Protein AF-A0A960Y539-F1 (afdb_monomer_lite)

Radius of gyration: 12.26 Å; chains: 1; bounding box: 26×23×38 Å

Secondary structure (DSSP, 8-state):
------EEEEE-TTSHHHHHHHHHHHHTT-EEEEEESS--S---TTEEEEE--TT-GGG---

Sequence (62 aa):
MSNGTRFAAVTGTSDGIGLALARALLDDGWRVLGCARRDAPLDHPAYRHVRVDLADPAALAA

pLDDT: mean 91.03, std 13.28, range [44.72, 98.62]

Foldseek 3Di:
DPDPQAEEEFEPCQDDPSVVVQVVCVVVVHQYEYEYCDDHPDDDPSYDYDNDDPVDPVRPDD

Structure (mmCIF, N/CA/C/O backbone):
data_AF-A0A960Y539-F1
#
_entry.id   AF-A0A960Y539-F1
#
loop_
_atom_site.group_PDB
_atom_site.id
_atom_site.type_symbol
_atom_site.label_atom_id
_atom_site.label_alt_id
_atom_site.label_comp_id
_atom_site.label_asym_id
_atom_site.label_entity_id
_atom_site.label_seq_id
_atom_site.pdbx_PDB_ins_code
_atom_site.Cartn_x
_atom_site.Cartn_y
_atom_site.Cartn_z
_atom_site.occupancy
_atom_site.B_iso_or_equiv
_atom_site.auth_seq_id
_atom_site.auth_comp_id
_atom_site.auth_asym_id
_atom_site.auth_atom_id
_atom_site.pdbx_PDB_model_num
ATOM 1 N N . MET A 1 1 ? -1.261 3.979 27.611 1.00 44.72 1 MET A N 1
ATOM 2 C CA . MET A 1 1 ? -0.111 4.216 26.713 1.00 44.72 1 MET A CA 1
ATOM 3 C C . MET A 1 1 ? -0.649 4.866 25.450 1.00 44.72 1 MET A C 1
ATOM 5 O O . MET A 1 1 ? -1.336 4.193 24.695 1.00 44.72 1 MET A O 1
ATOM 9 N N . SER A 1 2 ? -0.443 6.170 25.258 1.00 51.59 2 SER A N 1
ATOM 10 C CA . SER A 1 2 ? -0.789 6.846 24.002 1.00 51.59 2 SER A CA 1
ATOM 11 C C . SER A 1 2 ? 0.218 6.407 22.941 1.00 51.59 2 SER A C 1
ATOM 13 O O . SER A 1 2 ? 1.278 7.012 22.797 1.00 51.59 2 SER A O 1
ATOM 15 N N . ASN A 1 3 ? -0.054 5.285 22.278 1.00 53.66 3 ASN A N 1
ATOM 16 C CA . ASN A 1 3 ? 0.781 4.843 21.172 1.00 53.66 3 ASN A CA 1
ATOM 17 C C . ASN A 1 3 ? 0.639 5.884 20.056 1.00 53.66 3 ASN A C 1
ATOM 19 O O . ASN A 1 3 ? -0.484 6.185 19.644 1.00 53.66 3 ASN A O 1
ATOM 23 N N . GLY A 1 4 ? 1.755 6.483 19.634 1.00 66.44 4 GLY A N 1
ATOM 24 C CA . GLY A 1 4 ? 1.770 7.428 18.520 1.00 66.44 4 GLY A CA 1
ATOM 25 C C . GLY A 1 4 ? 1.072 6.817 17.306 1.00 66.44 4 GLY A C 1
ATOM 26 O O . GLY A 1 4 ? 1.031 5.595 17.156 1.00 66.44 4 GLY A O 1
ATOM 27 N N . THR A 1 5 ? 0.467 7.656 16.465 1.00 80.88 5 THR A N 1
ATOM 28 C CA . THR A 1 5 ? -0.303 7.198 15.305 1.00 80.88 5 THR A CA 1
ATOM 29 C C . THR A 1 5 ? 0.485 6.158 14.505 1.00 80.88 5 THR A C 1
ATOM 31 O O . THR A 1 5 ? 1.532 6.467 13.938 1.00 80.88 5 THR A O 1
ATOM 34 N N . ARG A 1 6 ? -0.015 4.918 14.480 1.00 94.06 6 ARG A N 1
ATOM 35 C CA . ARG A 1 6 ? 0.647 3.781 13.835 1.00 94.06 6 ARG A CA 1
ATOM 36 C C . ARG A 1 6 ? 0.590 3.953 12.313 1.00 94.06 6 ARG A C 1
ATOM 38 O O . ARG A 1 6 ? -0.480 4.221 11.762 1.00 94.06 6 ARG A O 1
ATOM 45 N N . PHE A 1 7 ? 1.737 3.843 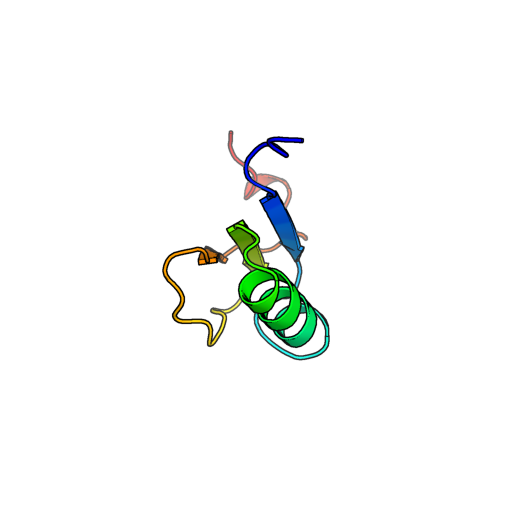11.643 1.00 96.81 7 PHE A N 1
ATOM 46 C CA . PHE A 1 7 ? 1.871 4.055 10.199 1.00 96.81 7 PHE A CA 1
ATOM 47 C C . PHE A 1 7 ? 2.637 2.908 9.540 1.00 96.81 7 PHE A C 1
ATOM 49 O O . PHE A 1 7 ? 3.647 2.455 10.075 1.00 96.81 7 PHE A O 1
ATOM 56 N N . ALA A 1 8 ? 2.173 2.468 8.372 1.00 97.81 8 ALA A N 1
ATOM 57 C CA . ALA A 1 8 ? 2.813 1.424 7.580 1.00 97.81 8 ALA A CA 1
ATOM 58 C C . ALA A 1 8 ? 2.915 1.824 6.103 1.00 97.81 8 ALA A C 1
ATOM 60 O O . ALA A 1 8 ? 1.989 2.408 5.540 1.00 97.81 8 ALA A O 1
ATOM 61 N N . ALA A 1 9 ? 4.025 1.457 5.462 1.00 97.31 9 ALA A N 1
ATOM 62 C CA . ALA A 1 9 ? 4.161 1.483 4.011 1.00 97.31 9 ALA A CA 1
ATOM 63 C C . ALA A 1 9 ? 4.042 0.052 3.473 1.00 97.31 9 ALA A C 1
ATOM 65 O O . ALA A 1 9 ? 4.723 -0.849 3.961 1.00 97.31 9 ALA A O 1
ATOM 66 N N . VAL A 1 10 ? 3.174 -0.162 2.486 1.00 98.00 10 VAL A N 1
ATOM 67 C CA . VAL A 1 10 ? 2.897 -1.485 1.911 1.00 98.00 10 VAL A CA 1
ATOM 68 C C . VAL A 1 10 ? 3.110 -1.431 0.404 1.00 98.00 10 VAL A C 1
ATOM 70 O O . VAL A 1 10 ? 2.486 -0.638 -0.302 1.00 98.00 10 VAL A O 1
ATOM 73 N N . THR A 1 11 ? 3.985 -2.289 -0.109 1.00 96.88 11 THR A N 1
ATOM 74 C CA . THR A 1 11 ? 4.218 -2.433 -1.548 1.00 96.88 11 THR A CA 1
ATOM 75 C C . THR A 1 11 ? 3.272 -3.475 -2.148 1.00 96.88 11 THR A C 1
ATOM 77 O O . THR A 1 11 ? 2.779 -4.364 -1.457 1.00 96.88 11 THR A O 1
ATOM 80 N N . GLY A 1 12 ? 2.969 -3.359 -3.442 1.00 96.75 12 GLY A N 1
ATOM 81 C CA . GLY A 1 12 ? 2.106 -4.325 -4.130 1.00 96.75 12 GLY A CA 1
ATOM 82 C C . GLY A 1 12 ? 0.635 -4.258 -3.704 1.00 96.75 12 GLY A C 1
ATOM 83 O O . GLY A 1 12 ? -0.063 -5.262 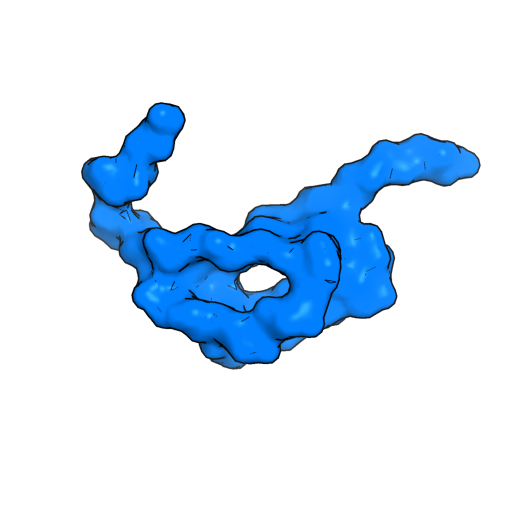-3.740 1.00 96.75 12 GLY A O 1
ATOM 84 N N . THR A 1 13 ? 0.141 -3.078 -3.324 1.00 98.00 13 THR A N 1
ATOM 85 C CA . THR A 1 13 ? -1.237 -2.889 -2.822 1.00 98.00 13 THR A CA 1
ATOM 86 C C . THR A 1 13 ? -2.335 -2.940 -3.884 1.00 98.00 13 THR A C 1
ATOM 88 O O . THR A 1 13 ? -3.506 -2.830 -3.541 1.00 98.00 13 THR A O 1
ATOM 91 N N . SER A 1 14 ? -1.994 -3.134 -5.163 1.00 97.31 14 SER A N 1
ATOM 92 C CA . SER A 1 14 ? -2.996 -3.214 -6.235 1.00 97.31 14 SER A CA 1
ATOM 93 C C . SER A 1 14 ? -3.883 -4.462 -6.153 1.00 97.31 14 SER A C 1
ATOM 95 O O . SER A 1 14 ? -4.992 -4.438 -6.671 1.00 97.31 14 SER A O 1
ATOM 97 N N . ASP A 1 15 ? -3.376 -5.566 -5.585 1.00 97.75 15 ASP A N 1
ATOM 98 C CA . ASP A 1 15 ? -4.070 -6.863 -5.563 1.00 97.75 15 ASP A CA 1
ATOM 99 C C . ASP A 1 15 ? -3.452 -7.828 -4.522 1.00 97.75 15 AS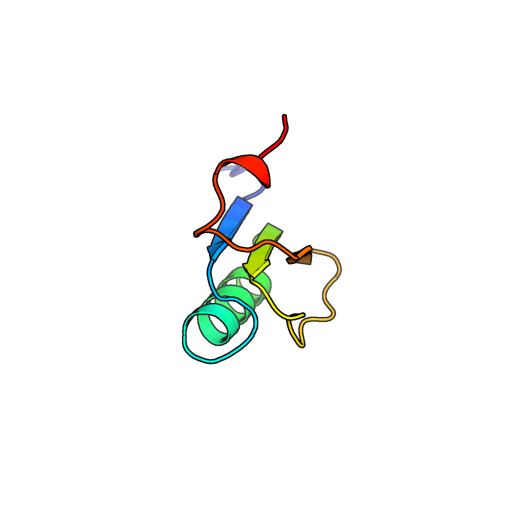P A C 1
ATOM 101 O O . ASP A 1 15 ? -2.434 -7.518 -3.896 1.00 97.75 15 ASP A O 1
ATOM 105 N N . GLY A 1 16 ? -4.045 -9.011 -4.357 1.00 97.56 16 GLY A N 1
ATOM 106 C CA . GLY A 1 16 ? -3.482 -10.148 -3.635 1.00 97.56 16 GLY A CA 1
ATOM 107 C C . GLY A 1 16 ? -3.130 -9.847 -2.177 1.00 97.56 16 GLY A C 1
ATOM 108 O O . GLY A 1 16 ? -3.867 -9.171 -1.458 1.00 97.56 16 GLY A O 1
ATOM 109 N N . ILE A 1 17 ? -1.981 -10.366 -1.731 1.00 98.31 17 ILE A N 1
ATOM 110 C CA . ILE A 1 17 ? -1.539 -10.276 -0.329 1.00 98.31 17 ILE A CA 1
ATOM 111 C C . ILE A 1 17 ? -1.310 -8.823 0.097 1.00 98.31 17 ILE A C 1
ATOM 113 O O . ILE A 1 17 ? -1.687 -8.452 1.204 1.00 98.31 17 ILE A O 1
ATOM 117 N N . GLY A 1 18 ? -0.730 -7.986 -0.769 1.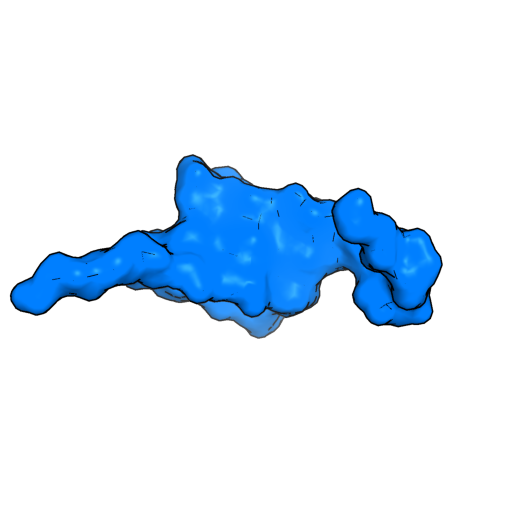00 98.12 18 GLY A N 1
ATOM 118 C CA . GLY A 1 18 ? -0.475 -6.581 -0.445 1.00 98.12 18 GLY A CA 1
ATOM 119 C C . GLY A 1 18 ? -1.769 -5.800 -0.215 1.00 98.12 18 GLY A C 1
ATOM 120 O O . GLY A 1 18 ? -1.865 -5.032 0.742 1.00 98.12 18 GLY A O 1
ATOM 121 N N . LEU A 1 19 ? -2.789 -6.039 -1.046 1.00 98.62 19 LEU A N 1
ATOM 122 C CA . LEU A 1 19 ? -4.123 -5.466 -0.861 1.00 98.62 19 LEU A CA 1
ATOM 123 C C . LEU A 1 19 ? -4.783 -5.964 0.435 1.00 98.62 19 LEU A C 1
ATOM 125 O O . LEU A 1 19 ? -5.296 -5.156 1.210 1.00 98.62 19 LEU A O 1
ATOM 129 N N . ALA A 1 20 ? -4.737 -7.275 0.694 1.00 98.62 20 ALA A N 1
ATOM 130 C CA . ALA A 1 20 ? -5.314 -7.872 1.900 1.00 98.62 20 ALA A CA 1
ATOM 131 C C . ALA A 1 20 ? -4.644 -7.351 3.184 1.00 98.62 20 ALA A C 1
ATOM 133 O O . ALA A 1 20 ? -5.328 -7.000 4.144 1.00 98.62 20 ALA A O 1
ATOM 134 N N . LEU A 1 21 ? -3.314 -7.231 3.184 1.00 98.62 21 LEU A N 1
ATOM 135 C CA . LEU A 1 21 ? -2.553 -6.683 4.303 1.00 98.62 21 LEU A CA 1
ATOM 136 C C . LEU A 1 21 ? -2.878 -5.205 4.536 1.00 98.62 21 LEU A C 1
ATOM 138 O O . LEU A 1 21 ? -3.104 -4.802 5.674 1.00 98.62 21 LEU A O 1
ATOM 142 N N . ALA A 1 22 ? -2.928 -4.396 3.473 1.00 98.56 22 ALA A N 1
ATOM 143 C CA . ALA A 1 22 ? -3.293 -2.988 3.591 1.00 98.56 22 ALA A CA 1
ATOM 144 C C . ALA A 1 22 ? -4.698 -2.822 4.183 1.00 98.56 22 ALA A C 1
ATOM 146 O O . ALA A 1 22 ? -4.873 -1.992 5.070 1.00 98.56 22 ALA A O 1
ATOM 147 N N . ARG A 1 23 ? -5.672 -3.643 3.765 1.00 98.56 23 ARG A N 1
ATOM 148 C CA . ARG A 1 23 ? -7.014 -3.661 4.365 1.00 98.56 23 ARG A CA 1
ATOM 149 C C . ARG A 1 23 ? -6.955 -3.991 5.858 1.00 98.56 23 ARG A C 1
ATOM 151 O O . ARG A 1 23 ? -7.455 -3.210 6.654 1.00 98.56 23 ARG A O 1
ATOM 158 N N . ALA A 1 24 ? -6.274 -5.074 6.233 1.00 98.44 24 ALA A N 1
ATOM 159 C CA . ALA A 1 24 ? -6.171 -5.499 7.629 1.00 98.44 24 ALA A CA 1
ATOM 160 C C . ALA A 1 24 ? -5.514 -4.440 8.534 1.00 98.44 24 ALA A C 1
ATOM 162 O O . ALA A 1 24 ? -5.941 -4.233 9.666 1.00 98.44 24 ALA A O 1
ATOM 163 N N . LEU A 1 25 ? -4.492 -3.737 8.036 1.00 98.25 25 LEU A N 1
ATOM 164 C CA . LEU A 1 25 ? -3.848 -2.645 8.769 1.00 98.25 25 LEU A CA 1
ATOM 165 C C . LEU A 1 25 ? -4.787 -1.444 8.949 1.00 98.25 25 LEU A C 1
ATOM 167 O O . LEU A 1 25 ? -4.846 -0.877 10.039 1.00 98.25 25 LEU A O 1
ATOM 171 N N . LEU A 1 26 ? -5.527 -1.063 7.903 1.00 97.88 26 LEU A N 1
ATOM 172 C CA . LEU A 1 26 ? -6.526 0.008 7.987 1.00 97.88 26 LEU A CA 1
ATOM 173 C C . LEU A 1 26 ? -7.639 -0.347 8.982 1.00 97.88 26 LEU A C 1
ATOM 175 O O . LEU A 1 26 ? -8.027 0.511 9.773 1.00 97.88 26 LEU A O 1
ATOM 179 N N . ASP A 1 27 ? -8.086 -1.605 8.993 1.00 97.69 27 ASP A N 1
ATOM 180 C CA . ASP A 1 27 ? -9.100 -2.107 9.927 1.00 97.69 27 ASP A CA 1
ATOM 181 C C . ASP A 1 27 ? -8.596 -2.100 11.388 1.00 97.69 27 ASP A C 1
ATOM 183 O O . ASP A 1 27 ? -9.365 -1.820 12.304 1.00 97.69 27 ASP A O 1
ATOM 187 N N . ASP A 1 28 ? -7.291 -2.304 11.621 1.00 96.88 28 ASP A N 1
ATOM 188 C CA . ASP A 1 28 ? -6.633 -2.095 12.929 1.00 96.88 28 ASP A CA 1
ATOM 189 C C . ASP A 1 28 ? -6.313 -0.602 13.202 1.00 96.88 28 ASP A C 1
ATOM 191 O O . ASP A 1 28 ? -5.562 -0.246 14.110 1.00 96.88 28 ASP A O 1
ATOM 195 N N . GLY A 1 29 ? -6.855 0.328 12.415 1.00 95.62 29 GLY A N 1
ATOM 196 C CA . GLY A 1 29 ? -6.716 1.769 12.639 1.00 95.62 29 GLY A CA 1
ATOM 197 C C . GLY A 1 29 ? -5.326 2.332 12.330 1.00 95.62 29 GLY A C 1
ATOM 198 O O . GLY A 1 29 ? -4.961 3.395 12.843 1.00 95.62 29 GLY A O 1
ATOM 199 N N . TRP A 1 30 ? -4.528 1.640 11.515 1.00 97.56 30 TRP A N 1
ATOM 200 C CA . TRP A 1 30 ? -3.274 2.186 11.004 1.00 97.56 30 TRP A CA 1
ATOM 201 C C . TRP A 1 30 ? -3.530 3.189 9.884 1.00 97.56 30 TRP A C 1
ATOM 203 O O . TRP A 1 30 ? -4.495 3.100 9.126 1.00 97.56 30 TRP A O 1
ATOM 213 N N . ARG A 1 31 ? -2.591 4.120 9.720 1.00 98.06 31 ARG A N 1
ATOM 214 C CA . ARG A 1 31 ? -2.438 4.877 8.475 1.00 98.06 31 ARG A CA 1
ATOM 215 C C . ARG A 1 31 ? -1.557 4.079 7.526 1.00 98.06 31 ARG A C 1
ATOM 217 O O . ARG A 1 31 ? -0.484 3.628 7.925 1.00 98.06 31 ARG A O 1
ATOM 224 N N . VAL A 1 32 ? -1.980 3.928 6.279 1.00 98.31 32 VAL A N 1
ATOM 225 C CA . VAL A 1 32 ? -1.275 3.094 5.302 1.00 98.31 32 VAL A CA 1
ATOM 226 C C . VAL A 1 32 ? -0.917 3.905 4.062 1.00 98.31 32 VAL A C 1
ATOM 228 O O . VAL A 1 32 ? -1.777 4.526 3.441 1.00 98.31 32 VAL A O 1
ATOM 231 N N . LEU A 1 33 ? 0.359 3.866 3.684 1.00 98.00 33 LEU A N 1
ATOM 232 C CA . LEU A 1 33 ? 0.848 4.311 2.384 1.00 98.00 33 LEU A CA 1
ATOM 233 C C . LEU A 1 33 ? 1.033 3.092 1.481 1.00 98.00 33 LEU A C 1
ATOM 235 O O . LEU A 1 33 ? 1.906 2.262 1.720 1.00 98.00 33 LEU A O 1
ATOM 239 N N . GLY A 1 34 ? 0.204 2.964 0.454 1.00 97.81 34 GLY A N 1
ATOM 240 C CA . GLY A 1 34 ? 0.343 1.923 -0.552 1.00 97.81 34 GLY A CA 1
ATOM 241 C C . GLY A 1 34 ? 1.214 2.367 -1.721 1.00 97.81 34 GLY A C 1
ATOM 242 O O . GLY A 1 34 ? 1.007 3.452 -2.253 1.00 97.81 34 GLY A O 1
ATOM 243 N N . CYS A 1 35 ? 2.129 1.505 -2.160 1.00 96.50 35 CYS A N 1
ATOM 244 C CA . CYS A 1 35 ? 2.961 1.724 -3.343 1.00 96.50 35 CYS A CA 1
ATOM 245 C C . CYS A 1 35 ? 2.766 0.578 -4.344 1.00 96.50 35 CYS A C 1
ATOM 247 O O . CYS A 1 35 ? 3.030 -0.583 -4.015 1.00 96.50 35 CYS A O 1
ATOM 249 N N . ALA A 1 36 ? 2.303 0.862 -5.560 1.00 96.19 36 ALA A N 1
ATOM 250 C CA . ALA A 1 36 ? 2.195 -0.140 -6.623 1.00 96.19 36 ALA A CA 1
ATOM 251 C C . ALA A 1 36 ? 2.188 0.505 -8.015 1.00 96.19 36 ALA A C 1
ATOM 253 O O . ALA A 1 36 ? 1.937 1.692 -8.161 1.00 96.19 36 ALA A O 1
ATOM 254 N N . ARG A 1 37 ? 2.411 -0.295 -9.064 1.00 95.00 37 ARG A N 1
ATOM 255 C CA . ARG A 1 37 ? 2.371 0.183 -10.462 1.00 95.00 37 ARG A CA 1
ATOM 256 C C . ARG A 1 37 ? 0.962 0.537 -10.946 1.00 95.00 37 ARG A C 1
ATOM 258 O O . ARG A 1 37 ? 0.800 1.333 -11.864 1.00 95.00 37 ARG A O 1
ATOM 265 N N . ARG A 1 38 ? -0.052 -0.098 -10.359 1.00 96.44 38 ARG A N 1
ATOM 266 C CA . ARG A 1 38 ? -1.477 0.077 -10.666 1.00 96.44 38 ARG A CA 1
ATOM 267 C C . ARG A 1 38 ? -2.181 0.576 -9.417 1.00 96.44 38 ARG A C 1
ATOM 269 O O . ARG A 1 38 ? -1.702 0.311 -8.316 1.00 96.44 38 ARG A O 1
ATOM 276 N N . ASP A 1 39 ? -3.332 1.205 -9.605 1.00 96.75 39 ASP A N 1
ATOM 277 C CA . ASP A 1 39 ? -4.131 1.704 -8.489 1.00 96.75 39 ASP A CA 1
ATOM 278 C C . ASP A 1 39 ? -4.596 0.553 -7.587 1.00 96.75 39 ASP A C 1
ATOM 280 O O . ASP A 1 39 ? -4.767 -0.587 -8.032 1.00 96.75 39 ASP A O 1
ATOM 284 N N . ALA A 1 40 ? -4.792 0.862 -6.308 1.00 96.81 40 ALA A N 1
ATOM 285 C CA . ALA A 1 40 ? -5.401 -0.051 -5.353 1.00 96.81 40 ALA A CA 1
ATOM 286 C C . ALA A 1 40 ? -6.906 0.238 -5.225 1.00 96.81 40 ALA A C 1
ATOM 288 O O . ALA A 1 40 ? -7.282 1.408 -5.124 1.00 96.81 40 ALA A O 1
ATOM 289 N N . PRO A 1 41 ? -7.775 -0.787 -5.144 1.00 97.31 41 PRO A N 1
ATOM 290 C CA . PRO A 1 41 ? -9.210 -0.622 -4.899 1.00 97.31 41 PRO A CA 1
ATOM 291 C C . PRO A 1 41 ? -9.497 -0.347 -3.405 1.00 97.31 41 PRO A C 1
ATOM 293 O O . PRO A 1 41 ? -10.284 -1.038 -2.753 1.00 97.31 41 PRO A O 1
ATOM 296 N N . LEU A 1 42 ? -8.798 0.635 -2.833 1.00 97.06 42 LEU A N 1
ATOM 297 C CA . LEU A 1 42 ? -8.884 1.038 -1.432 1.00 97.06 42 LEU A CA 1
ATOM 298 C C . LEU A 1 42 ? -9.361 2.487 -1.348 1.00 97.06 42 LEU A C 1
ATOM 300 O O . LEU A 1 42 ? -8.588 3.412 -1.580 1.00 97.06 42 LEU A O 1
ATOM 304 N N . ASP A 1 43 ? -10.623 2.661 -0.970 1.00 96.81 43 ASP A N 1
ATOM 305 C CA . ASP A 1 43 ? -11.185 3.951 -0.579 1.00 96.81 43 ASP A CA 1
ATOM 306 C C . ASP A 1 43 ? -11.291 3.988 0.951 1.00 96.81 43 ASP A C 1
ATOM 308 O O . ASP A 1 43 ? -12.143 3.328 1.549 1.00 96.81 43 ASP A O 1
ATOM 312 N N . HIS A 1 44 ? -10.326 4.642 1.599 1.00 97.75 44 HIS A N 1
ATOM 313 C CA . HIS A 1 44 ? -10.278 4.777 3.052 1.00 97.75 44 HIS A CA 1
ATOM 314 C C . HIS A 1 44 ? -9.529 6.063 3.434 1.00 97.75 44 HIS A C 1
ATOM 316 O O . HIS A 1 44 ? -8.436 6.296 2.916 1.00 97.75 44 HIS A O 1
ATOM 322 N N . PRO A 1 45 ? -10.022 6.875 4.390 1.00 97.38 45 PRO A N 1
ATOM 323 C CA . PRO A 1 45 ? -9.408 8.166 4.732 1.00 97.38 45 PRO A CA 1
ATOM 324 C C . PRO A 1 45 ? -7.985 8.045 5.301 1.00 97.38 45 PRO A C 1
ATOM 326 O O . PRO A 1 45 ? -7.183 8.970 5.198 1.00 97.38 45 PRO A O 1
ATOM 329 N N . ALA A 1 46 ? -7.657 6.900 5.904 1.00 97.69 46 ALA A N 1
ATOM 330 C CA . ALA A 1 46 ? -6.315 6.602 6.407 1.00 97.69 46 ALA A CA 1
ATOM 331 C C . ALA A 1 46 ? -5.392 5.933 5.367 1.00 97.69 46 ALA A C 1
ATOM 333 O O . ALA A 1 46 ? -4.252 5.604 5.702 1.00 97.69 46 ALA A O 1
ATOM 334 N N . TYR A 1 47 ? -5.862 5.725 4.133 1.00 98.31 47 TYR A N 1
ATOM 335 C CA . TYR A 1 47 ? -5.076 5.160 3.040 1.00 98.31 47 TYR A CA 1
ATOM 336 C C . TYR A 1 47 ? -4.626 6.251 2.069 1.00 98.31 47 TYR A C 1
ATOM 338 O O . TYR A 1 47 ? -5.407 7.104 1.656 1.00 98.31 47 TYR A O 1
ATOM 346 N N . ARG A 1 48 ? -3.357 6.207 1.667 1.00 97.81 48 ARG A N 1
ATOM 347 C CA . ARG A 1 48 ? -2.825 7.016 0.567 1.00 97.81 48 ARG A CA 1
ATOM 348 C C . ARG A 1 48 ? -2.106 6.107 -0.414 1.00 97.81 48 ARG A C 1
ATOM 350 O O . ARG A 1 48 ? -1.342 5.247 0.009 1.00 97.81 48 ARG A O 1
ATOM 357 N N . HIS A 1 49 ? -2.310 6.326 -1.707 1.00 97.25 49 HIS A N 1
ATOM 358 C CA . HIS A 1 49 ? -1.660 5.547 -2.756 1.00 97.25 49 HIS A CA 1
ATOM 359 C C . HIS A 1 49 ? -0.596 6.368 -3.485 1.00 97.25 49 HIS A C 1
ATOM 361 O O . HIS A 1 49 ? -0.811 7.538 -3.802 1.00 97.25 49 HIS A O 1
ATOM 367 N N . VAL A 1 50 ? 0.532 5.733 -3.779 1.00 94.94 50 VAL A N 1
ATOM 368 C CA . VAL A 1 50 ? 1.571 6.235 -4.672 1.00 94.94 50 VAL A CA 1
ATOM 369 C C . VAL A 1 50 ? 1.710 5.238 -5.806 1.00 94.94 50 VAL A C 1
ATOM 371 O O . VAL A 1 50 ? 2.121 4.091 -5.603 1.00 94.94 50 VAL A O 1
ATOM 374 N N . ARG A 1 51 ? 1.373 5.689 -7.015 1.00 94.75 51 ARG A N 1
ATOM 375 C CA . ARG A 1 51 ? 1.619 4.899 -8.210 1.00 94.75 51 ARG A CA 1
ATOM 376 C C . ARG A 1 51 ? 3.106 4.989 -8.548 1.00 94.75 51 ARG A C 1
ATOM 378 O O . ARG A 1 51 ? 3.590 6.067 -8.873 1.00 94.75 51 ARG A O 1
ATOM 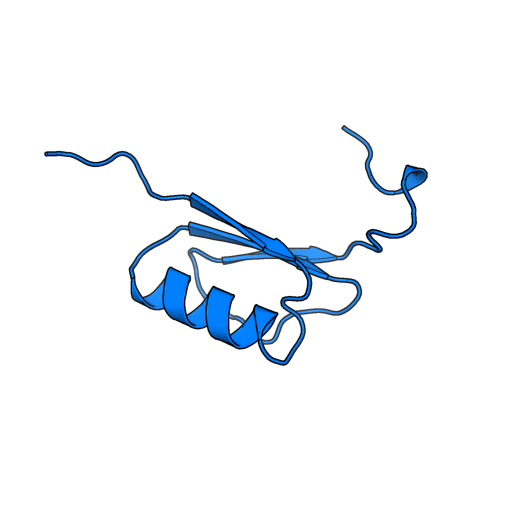385 N N . VAL A 1 52 ? 3.822 3.875 -8.447 1.00 92.50 52 VAL A N 1
ATOM 386 C CA . VAL A 1 52 ? 5.273 3.811 -8.668 1.00 92.50 52 VAL A CA 1
ATOM 387 C C . VAL A 1 52 ? 5.686 2.432 -9.172 1.00 92.50 52 VAL A C 1
ATOM 389 O O . VAL A 1 52 ? 5.141 1.409 -8.742 1.00 92.50 52 VAL A O 1
ATOM 392 N N . ASP A 1 53 ? 6.659 2.402 -10.082 1.00 92.44 53 ASP A N 1
ATOM 393 C CA . ASP A 1 53 ? 7.398 1.184 -10.395 1.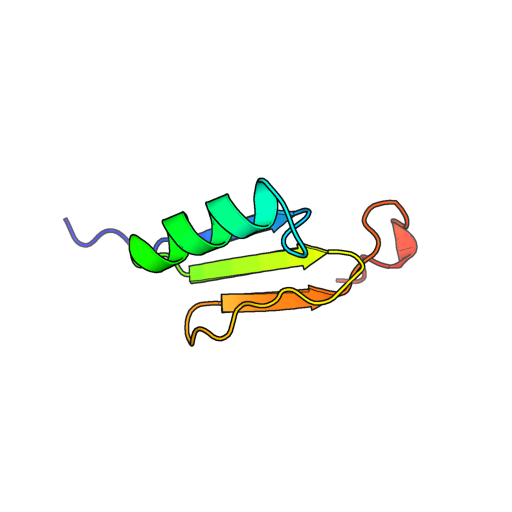00 92.44 53 ASP A CA 1
ATOM 394 C C . ASP A 1 53 ? 8.632 1.090 -9.497 1.00 92.44 53 ASP A C 1
ATOM 396 O O . ASP A 1 53 ? 9.560 1.882 -9.607 1.00 92.44 53 ASP A O 1
ATOM 400 N N . LEU A 1 54 ? 8.639 0.116 -8.588 1.00 88.69 54 LEU A N 1
ATOM 401 C CA . LEU A 1 54 ? 9.745 -0.079 -7.647 1.00 88.69 54 LEU A CA 1
ATOM 402 C C . LEU A 1 54 ? 11.020 -0.596 -8.329 1.00 88.69 54 LEU A C 1
ATOM 404 O O . LEU A 1 54 ? 12.081 -0.572 -7.711 1.00 88.69 54 LEU A O 1
ATOM 408 N N . ALA A 1 55 ? 10.920 -1.077 -9.572 1.00 90.19 55 ALA A N 1
ATOM 409 C CA . ALA A 1 55 ? 12.071 -1.479 -10.373 1.00 90.19 55 ALA A CA 1
ATOM 410 C C . ALA A 1 55 ? 12.759 -0.298 -11.080 1.00 90.19 55 ALA A C 1
ATOM 412 O O . ALA A 1 55 ? 13.802 -0.511 -11.694 1.00 90.19 55 ALA A O 1
ATOM 413 N N . ASP A 1 56 ? 12.202 0.916 -10.996 1.00 88.69 56 ASP A N 1
ATOM 414 C CA . ASP A 1 56 ? 12.788 2.141 -11.540 1.00 88.69 56 ASP A CA 1
ATOM 415 C C . ASP A 1 56 ? 13.301 3.045 -10.400 1.00 88.69 56 ASP A C 1
ATOM 417 O O . ASP A 1 56 ? 12.537 3.822 -9.822 1.00 88.69 56 ASP A O 1
ATOM 421 N N . PRO A 1 57 ? 14.601 2.980 -10.054 1.00 78.31 57 PRO A N 1
ATOM 422 C CA . PRO A 1 57 ? 15.179 3.811 -9.002 1.00 78.31 57 PRO A CA 1
ATOM 423 C C . PRO A 1 57 ? 15.111 5.308 -9.315 1.00 78.31 57 PRO A C 1
ATOM 425 O O . PRO A 1 57 ? 15.118 6.115 -8.391 1.00 78.31 57 PRO A O 1
ATOM 428 N N . ALA A 1 58 ? 15.046 5.693 -10.596 1.00 80.62 58 ALA A N 1
ATOM 429 C CA . ALA A 1 58 ? 14.957 7.095 -10.996 1.00 80.62 58 ALA A CA 1
ATOM 430 C C . ALA A 1 58 ? 13.552 7.673 -10.760 1.00 80.62 58 ALA A C 1
ATOM 432 O O . ALA A 1 58 ? 13.407 8.887 -10.623 1.00 80.62 58 ALA A O 1
ATOM 433 N N . ALA A 1 59 ? 12.529 6.819 -10.643 1.00 73.62 59 ALA A N 1
ATOM 434 C CA . ALA A 1 59 ? 11.179 7.223 -10.258 1.00 73.62 59 ALA A CA 1
ATOM 435 C C . ALA A 1 59 ? 11.058 7.596 -8.764 1.00 73.62 59 ALA A C 1
ATOM 437 O O . ALA A 1 59 ? 10.058 8.193 -8.359 1.00 73.62 59 ALA A O 1
ATOM 438 N N . LEU A 1 60 ? 12.064 7.279 -7.938 1.00 66.06 60 LEU A N 1
ATOM 439 C CA . LEU A 1 60 ? 12.148 7.658 -6.523 1.00 66.06 60 LEU A CA 1
ATOM 440 C C . LEU A 1 60 ? 12.865 9.014 -6.375 1.00 66.06 60 LEU A C 1
ATOM 442 O O . LEU A 1 60 ? 14.014 9.078 -5.946 1.00 66.06 60 LEU A O 1
ATOM 446 N N . ALA A 1 61 ? 12.194 10.108 -6.739 1.00 63.75 61 ALA A N 1
ATOM 447 C CA . ALA A 1 61 ? 12.674 11.459 -6.434 1.00 63.75 61 ALA A CA 1
ATOM 448 C C . ALA A 1 61 ? 12.206 11.913 -5.034 1.00 63.75 61 ALA A C 1
ATOM 450 O O . ALA A 1 61 ? 11.086 11.597 -4.626 1.00 63.75 61 ALA A O 1
ATOM 451 N N . ALA A 1 62 ? 13.091 12.614 -4.314 1.00 54.94 62 ALA A N 1
ATOM 452 C CA . ALA A 1 62 ? 12.910 13.101 -2.939 1.00 54.94 62 ALA A CA 1
ATOM 453 C C . ALA A 1 62 ? 11.974 14.315 -2.831 1.00 54.94 62 ALA A C 1
ATOM 455 O O . ALA A 1 62 ? 12.005 15.168 -3.747 1.00 54.94 62 ALA A O 1
#